Protein AF-A0A7S1HIG2-F1 (afdb_monomer)

Sequence (112 aa):
RRRVNGAYAFALFWFNLWGDTSWGSKWTGAGYERLKATKVRVSASAATADGATVTVSYTLAADGTKTRIPCQTIYSIRASGDIVVTNECRLHPDLPPPARIGCSLTVGGGFG

Mean predicted aligned error: 9.9 Å

Organism: Hemiselmis andersenii (NCBI:txid464988)

InterPro domains:
  IPR011013 Galactose mutarotase-like domain superfamily [SSF74650] (19-111)
  IPR014718 Glycoside hydrolase-type carbohydrate-binding [G3DSA:2.70.98.10] (13-112)

Nearest PDB structures (foldseek):
  6zjv-assembly1_A  TM=7.200E-01  e=1.067E-01  Arthrobacter sp. 32cB
  6etz-assembly1_A  TM=7.377E-01  e=1.406E-01  Arthrobacter sp. 32cB
  6zjp-assembly1_A  TM=6.994E-01  e=1.406E-01  Arthrobacter sp. 32cB
  6se8-assembly1_A  TM=7.275E-01  e=2.070E-01  Arthrobacter sp. 32cB

Sec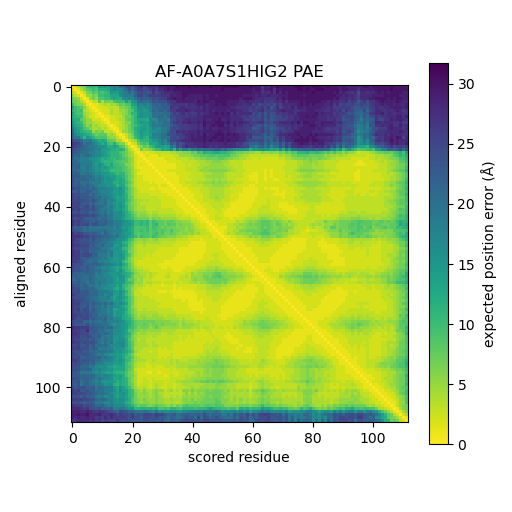ondary structure (DSSP, 8-state):
-PPPPHHHHHHHHHHHHTT-S-HHHHHHHHTGGG-EEEEEEEEEPPPBTTEEEEEEEEEEE-TTS--EEEEEEEEEEETTS-EEEEEEE---TTSPPPS------PPPS---

Foldseek 3Di:
DDPDPVVVVVVVVVCVVPPPVPVVVLCVQQPVVQWDWAPWDWDKDPQDCQGIKIKIWTWTHHPPHPHTKTKIWIWTQGNVRDTDIDIDIDGDPPGRDDPDDDDDDDDPDDPD

pLDDT: mean 85.18, std 16.73, range [45.94, 98.25]

Radius of gyration: 21.84 Å; Cα contacts (8 Å, |Δi|>4): 152; chains: 1; bounding box: 56×23×67 Å

Structure (mmCIF, N/CA/C/O backbone):
data_AF-A0A7S1HIG2-F1
#
_entry.id   AF-A0A7S1HIG2-F1
#
loop_
_atom_site.group_PDB
_atom_site.id
_atom_site.type_symbol
_atom_site.label_atom_id
_atom_site.label_alt_id
_atom_site.label_comp_id
_atom_site.label_asym_id
_atom_site.label_entity_id
_atom_site.label_seq_id
_atom_site.pdbx_PDB_ins_code
_atom_site.Cartn_x
_atom_site.Cartn_y
_atom_site.Cartn_z
_atom_site.occupancy
_atom_site.B_iso_or_equiv
_atom_site.auth_seq_id
_atom_site.auth_comp_id
_atom_site.auth_asym_id
_atom_site.auth_atom_id
_atom_site.pdbx_PDB_model_num
ATOM 1 N N . ARG A 1 1 ? -27.004 -7.892 42.171 1.00 48.00 1 ARG A N 1
ATOM 2 C CA . ARG A 1 1 ? -26.810 -6.603 41.457 1.00 48.00 1 ARG A CA 1
ATOM 3 C C . ARG A 1 1 ? -25.955 -5.686 42.337 1.00 48.00 1 ARG A C 1
ATOM 5 O O . ARG A 1 1 ? -26.501 -5.042 43.221 1.00 48.00 1 ARG A O 1
ATOM 12 N N . ARG A 1 2 ? -24.620 -5.704 42.196 1.00 47.41 2 ARG A N 1
ATOM 13 C CA . ARG A 1 2 ? -23.727 -4.823 42.976 1.00 47.41 2 ARG A CA 1
ATOM 14 C C . ARG A 1 2 ? -23.831 -3.404 42.411 1.00 47.41 2 ARG A C 1
ATOM 16 O O . ARG A 1 2 ? -23.518 -3.199 41.243 1.00 47.41 2 ARG A O 1
ATOM 23 N N . ARG A 1 3 ? -24.317 -2.457 43.221 1.00 49.34 3 ARG A N 1
ATOM 24 C CA . ARG A 1 3 ? -24.270 -1.020 42.921 1.00 49.34 3 ARG A CA 1
ATOM 25 C C . ARG A 1 3 ? -22.800 -0.618 42.815 1.00 49.34 3 ARG A C 1
ATOM 27 O O . ARG A 1 3 ? -22.065 -0.736 43.790 1.00 49.34 3 ARG A O 1
ATOM 34 N N . VAL A 1 4 ? -22.377 -0.186 41.633 1.00 52.38 4 VAL A N 1
ATOM 35 C CA . VAL A 1 4 ? -21.079 0.468 41.456 1.00 52.38 4 VAL A CA 1
ATOM 36 C C . VAL A 1 4 ? -21.165 1.807 42.190 1.00 52.38 4 VAL A C 1
ATOM 38 O O . VAL A 1 4 ? -22.054 2.610 41.911 1.00 52.38 4 VAL A O 1
ATOM 41 N N . ASN A 1 5 ? -20.301 2.003 43.186 1.00 58.31 5 ASN A N 1
ATOM 42 C CA . ASN A 1 5 ? -20.224 3.226 43.982 1.00 58.31 5 ASN A CA 1
ATOM 43 C C . ASN A 1 5 ? -19.994 4.438 43.063 1.00 58.31 5 ASN A C 1
ATOM 45 O O . ASN A 1 5 ? -19.093 4.411 42.226 1.00 58.31 5 ASN A O 1
ATOM 49 N N . GLY A 1 6 ? -20.783 5.505 43.237 1.00 58.25 6 GLY A N 1
ATOM 50 C CA . GLY A 1 6 ? -20.762 6.697 42.374 1.00 58.25 6 GLY A CA 1
ATOM 51 C C . GLY A 1 6 ? -19.384 7.356 42.232 1.00 58.25 6 GLY A C 1
ATOM 52 O O . GLY A 1 6 ? -19.090 7.930 41.191 1.00 58.25 6 GLY A O 1
ATOM 53 N N . ALA A 1 7 ? -18.499 7.182 43.217 1.00 60.09 7 ALA A N 1
ATOM 54 C CA . ALA A 1 7 ? -17.112 7.641 43.160 1.00 60.09 7 ALA A CA 1
ATOM 55 C C . ALA A 1 7 ? -16.258 6.892 42.117 1.00 60.09 7 ALA A C 1
ATOM 57 O O . ALA A 1 7 ? -15.443 7.509 41.441 1.00 60.09 7 ALA A O 1
ATOM 58 N N . TYR A 1 8 ? -16.473 5.585 41.926 1.00 58.66 8 TYR A N 1
ATOM 59 C CA . TYR A 1 8 ? -15.767 4.803 40.902 1.00 58.66 8 TYR A CA 1
ATOM 60 C C . TYR A 1 8 ? -16.283 5.114 39.497 1.00 58.66 8 TYR A C 1
ATOM 62 O O . TYR A 1 8 ? -15.500 5.181 38.555 1.00 58.66 8 TYR A O 1
ATOM 70 N N . ALA A 1 9 ? -17.590 5.352 39.357 1.00 58.81 9 ALA A N 1
ATOM 71 C CA . ALA A 1 9 ? -18.175 5.801 38.096 1.00 58.81 9 ALA A CA 1
ATOM 72 C C . ALA A 1 9 ? -17.685 7.209 37.720 1.00 58.81 9 ALA A C 1
ATOM 74 O O . ALA A 1 9 ? -17.355 7.449 36.562 1.00 58.81 9 ALA A O 1
ATOM 75 N N . PHE A 1 10 ? -17.566 8.111 38.701 1.00 62.81 10 PHE A N 1
ATOM 76 C CA . PHE A 1 10 ? -17.005 9.445 38.502 1.00 62.81 10 PHE A CA 1
ATOM 77 C C . PHE A 1 10 ? -15.505 9.405 38.191 1.00 62.81 10 PHE A C 1
ATOM 79 O O . PHE A 1 10 ? -15.078 10.107 37.288 1.00 62.81 10 PHE A O 1
ATOM 86 N N . ALA A 1 11 ? -14.715 8.552 38.852 1.00 58.47 11 ALA A N 1
ATOM 87 C CA . ALA A 1 11 ? -13.292 8.388 38.550 1.00 58.47 11 ALA A CA 1
ATOM 88 C C . ALA A 1 11 ? -13.062 7.835 37.134 1.00 58.47 11 ALA A C 1
ATOM 90 O O . ALA A 1 11 ? -12.266 8.389 36.383 1.00 58.47 11 ALA A O 1
ATOM 91 N N . LEU A 1 12 ? -13.806 6.799 36.727 1.00 58.72 12 LEU A N 1
ATOM 92 C CA . LEU A 1 12 ? -13.762 6.273 35.357 1.00 58.72 12 LEU A CA 1
ATOM 93 C C . LEU A 1 12 ? -14.235 7.315 34.332 1.00 58.72 12 LEU A C 1
ATOM 95 O O . LEU A 1 12 ? -13.660 7.421 33.254 1.00 58.72 12 LEU A O 1
ATOM 99 N N . PHE A 1 13 ? -15.249 8.117 34.662 1.00 59.97 13 PHE A N 1
ATOM 100 C CA . PHE A 1 13 ? -15.662 9.260 33.847 1.00 59.97 13 PHE A CA 1
ATOM 101 C C . PHE A 1 13 ? -14.561 10.331 33.753 1.00 59.97 13 PHE A C 1
ATOM 103 O O . PHE A 1 13 ? -14.312 10.837 32.667 1.00 59.97 13 PHE A O 1
ATOM 110 N N . TRP A 1 14 ? -13.851 10.627 34.845 1.00 52.97 14 TRP A N 1
ATOM 111 C CA . TRP A 1 14 ? -12.764 11.611 34.891 1.00 52.97 14 TRP A CA 1
ATOM 112 C C . TRP A 1 14 ? -11.531 11.176 34.086 1.00 52.97 14 TRP A C 1
ATOM 114 O O . TRP A 1 14 ? -10.987 11.981 33.335 1.00 52.97 14 TRP A O 1
ATOM 124 N N . PHE A 1 15 ? -11.141 9.898 34.162 1.00 52.75 15 PHE A N 1
ATOM 125 C CA . PHE A 1 15 ? -10.104 9.317 33.294 1.00 52.75 15 PHE A CA 1
ATOM 126 C C . PHE A 1 15 ? -10.510 9.367 31.811 1.00 52.75 15 PHE A C 1
ATOM 128 O O . PHE A 1 15 ? -9.692 9.689 30.949 1.00 52.75 15 PHE A O 1
ATOM 135 N N . ASN A 1 16 ? -11.794 9.150 31.508 1.00 54.28 16 ASN A N 1
ATOM 136 C CA . ASN A 1 16 ? -12.324 9.292 30.150 1.00 54.28 16 ASN A CA 1
ATOM 137 C C . ASN A 1 16 ? -12.373 10.754 29.660 1.00 54.28 16 ASN A C 1
ATOM 139 O O . ASN A 1 16 ? -12.235 10.990 28.460 1.00 54.28 16 ASN A O 1
ATOM 143 N N . LEU A 1 17 ? -12.560 11.730 30.558 1.00 47.94 17 LEU A N 1
ATOM 144 C CA . LEU A 1 17 ? -12.687 13.155 30.224 1.00 47.94 17 LEU A CA 1
ATOM 145 C C . LEU A 1 17 ? -11.328 13.830 29.946 1.00 47.94 17 LEU A C 1
ATOM 147 O O . LEU A 1 17 ? -11.272 14.766 29.154 1.00 47.94 17 LEU A O 1
ATOM 151 N N . TRP A 1 18 ? -10.237 13.333 30.547 1.00 50.47 18 TRP A N 1
ATOM 152 C CA . TRP A 1 18 ? -8.876 13.892 30.437 1.00 50.47 18 TRP A CA 1
ATOM 153 C C . TRP A 1 18 ? -7.928 13.105 29.519 1.00 50.47 18 TRP A C 1
ATOM 155 O O . TRP A 1 18 ? -6.709 13.165 29.665 1.00 50.47 18 TRP A O 1
ATOM 165 N N . GLY A 1 19 ? -8.477 12.415 28.518 1.00 45.94 19 GLY A N 1
ATOM 166 C CA . GLY A 1 19 ? -7.690 11.939 27.376 1.00 45.94 19 GLY A CA 1
ATOM 167 C C . GLY A 1 19 ? -7.319 10.459 27.384 1.00 45.94 19 GLY A C 1
ATOM 168 O O . GLY A 1 19 ? -6.633 10.025 26.462 1.00 45.94 19 GLY A O 1
ATOM 169 N N . ASP A 1 2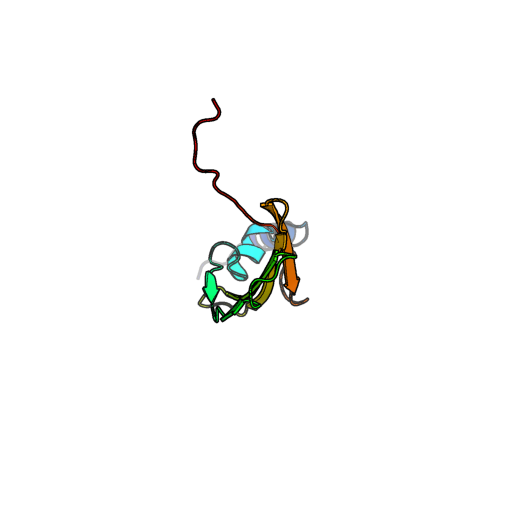0 ? -7.827 9.667 28.334 1.00 46.62 20 ASP A N 1
ATOM 170 C CA . ASP A 1 20 ? -7.587 8.219 28.384 1.00 46.62 20 ASP A CA 1
ATOM 171 C C . ASP A 1 20 ? -8.716 7.388 27.745 1.00 46.62 20 ASP A C 1
ATOM 173 O O . ASP A 1 20 ? -8.950 6.231 28.088 1.00 46.62 20 ASP A O 1
ATOM 177 N N . THR A 1 21 ? -9.358 7.910 26.689 1.00 53.84 21 THR A N 1
ATOM 178 C CA . THR A 1 21 ? -9.569 6.999 25.552 1.00 53.84 21 THR A CA 1
ATOM 179 C C . THR A 1 21 ? -8.204 6.834 24.915 1.00 53.84 21 THR A C 1
ATOM 181 O O . THR A 1 21 ? -7.889 7.529 23.947 1.00 53.84 21 THR A O 1
ATOM 184 N N . SER A 1 22 ? -7.380 5.958 25.503 1.00 71.12 22 SER A N 1
ATOM 185 C CA . SER A 1 22 ? -6.055 5.668 24.975 1.00 71.12 22 SER A CA 1
ATOM 186 C C . SER A 1 22 ? -6.197 5.467 23.470 1.00 71.12 22 SER A C 1
ATOM 188 O O . SER A 1 22 ? -7.098 4.759 23.000 1.00 71.12 22 SER A O 1
ATOM 190 N N . TRP A 1 23 ? -5.368 6.151 22.681 1.00 82.44 23 TRP A N 1
ATOM 191 C CA . TRP A 1 23 ? -5.413 6.012 21.226 1.00 82.44 23 TRP A CA 1
ATOM 192 C C . TRP A 1 23 ? -5.353 4.536 20.810 1.00 82.44 23 TRP A C 1
ATOM 194 O O . TRP A 1 23 ? -5.998 4.153 19.840 1.00 82.44 23 TRP A O 1
ATOM 204 N N . GLY A 1 24 ? -4.718 3.692 21.632 1.00 86.06 24 GLY A N 1
ATOM 205 C CA . GLY A 1 24 ? -4.762 2.235 21.550 1.00 86.06 24 GLY A CA 1
ATOM 206 C C . GLY A 1 24 ? -6.173 1.640 21.513 1.00 86.06 24 GLY A C 1
ATOM 207 O O . GLY A 1 24 ? -6.442 0.831 20.633 1.00 86.06 24 GLY A O 1
ATOM 208 N N . SER A 1 25 ? -7.100 2.051 22.383 1.00 88.75 25 SER A N 1
ATOM 209 C CA . SER A 1 25 ? -8.497 1.583 22.350 1.00 88.75 25 SER A CA 1
ATOM 210 C C . SER A 1 25 ? -9.205 1.979 21.048 1.00 88.75 25 SER A C 1
ATOM 212 O O . SER A 1 25 ? -9.843 1.145 20.402 1.00 88.75 25 SER A O 1
ATOM 214 N N . LYS A 1 26 ? -9.016 3.225 20.587 1.00 91.06 26 LYS A N 1
ATOM 215 C CA . LYS A 1 26 ? -9.568 3.698 19.304 1.00 91.06 26 LYS A CA 1
ATOM 216 C C . LYS A 1 26 ? -8.977 2.938 18.112 1.00 91.06 26 LYS A C 1
ATOM 218 O O . LYS A 1 26 ? -9.720 2.527 17.224 1.00 91.06 26 LYS A O 1
ATOM 223 N N . TRP A 1 27 ? -7.666 2.711 18.101 1.00 93.81 27 TRP A N 1
ATOM 224 C CA . TRP A 1 27 ? -6.979 1.944 17.060 1.00 93.81 27 TRP A CA 1
ATOM 225 C C . TRP A 1 27 ? -7.389 0.472 17.061 1.00 93.81 27 TRP A C 1
ATOM 227 O O . TRP A 1 27 ? -7.646 -0.069 15.990 1.00 93.81 27 TRP A O 1
ATOM 237 N N . THR A 1 28 ? -7.551 -0.132 18.240 1.00 92.69 28 THR A N 1
ATOM 238 C CA . THR A 1 28 ? -8.021 -1.519 18.410 1.00 92.69 28 THR A CA 1
ATOM 239 C C . THR A 1 28 ? -9.461 -1.674 17.917 1.00 92.69 28 THR A C 1
ATOM 241 O O . THR A 1 28 ? -9.789 -2.632 17.211 1.00 92.69 28 THR A O 1
ATOM 244 N N . GLY A 1 29 ? -10.323 -0.697 18.230 1.00 93.00 29 GLY A N 1
ATOM 245 C CA . GLY A 1 29 ? -11.693 -0.619 17.718 1.00 93.00 29 GLY A CA 1
ATOM 246 C C . GLY A 1 29 ? -11.749 -0.434 16.198 1.00 93.00 29 GLY A C 1
ATOM 247 O O . GLY A 1 29 ? -12.569 -1.060 15.527 1.00 93.00 29 GLY A O 1
ATOM 248 N N . ALA A 1 30 ? -10.836 0.361 15.631 1.00 93.75 30 ALA A N 1
ATOM 249 C CA . ALA A 1 30 ? -10.661 0.485 14.183 1.00 93.75 30 ALA A CA 1
ATOM 250 C C . ALA A 1 30 ? -9.971 -0.746 13.553 1.00 93.75 30 ALA A C 1
ATOM 252 O O . ALA A 1 30 ? -10.077 -0.962 12.343 1.00 93.75 30 ALA A O 1
ATOM 253 N N . GLY A 1 31 ? -9.304 -1.581 14.350 1.00 95.69 31 GLY A N 1
ATOM 254 C CA . GLY A 1 31 ? -8.573 -2.768 13.916 1.00 95.69 31 GLY A CA 1
ATOM 255 C C . GLY A 1 31 ? -7.279 -2.461 13.164 1.00 95.69 31 GLY A C 1
ATOM 256 O O . GLY A 1 31 ? -6.926 -3.210 12.256 1.00 95.69 31 GLY A O 1
ATOM 257 N N . TYR A 1 32 ? -6.581 -1.371 13.494 1.00 94.88 32 TYR A N 1
ATOM 258 C CA . TYR A 1 32 ? -5.341 -0.970 12.809 1.00 94.88 32 TYR A CA 1
ATOM 259 C C . TYR A 1 32 ? -4.231 -2.024 12.883 1.00 94.88 32 TYR A C 1
ATOM 261 O O . TYR A 1 32 ? -3.493 -2.213 11.920 1.00 94.88 32 TYR A O 1
ATOM 269 N N . GLU A 1 33 ? -4.168 -2.779 13.973 1.00 93.88 33 GLU A N 1
ATOM 270 C CA . GLU A 1 33 ? -3.254 -3.904 14.172 1.00 93.88 33 GLU A CA 1
ATOM 271 C C . GLU A 1 33 ? -3.613 -5.151 13.345 1.00 93.88 33 GLU A C 1
ATOM 273 O O . GLU A 1 33 ? -2.793 -6.054 13.198 1.00 93.88 33 GLU A O 1
ATOM 278 N N . ARG A 1 34 ? -4.831 -5.205 12.788 1.00 95.38 34 ARG A N 1
ATOM 279 C CA . ARG A 1 34 ? -5.355 -6.333 11.999 1.00 95.38 34 ARG A CA 1
ATOM 280 C C . ARG A 1 34 ? -5.540 -5.999 10.518 1.00 95.38 34 ARG A C 1
ATOM 282 O O . ARG A 1 34 ? -6.169 -6.781 9.805 1.00 95.38 34 ARG A O 1
ATOM 289 N N . LEU A 1 35 ? -5.047 -4.850 10.052 1.00 95.94 35 LEU A N 1
ATOM 290 C CA . LEU A 1 35 ? -5.197 -4.444 8.656 1.00 95.94 35 LEU A CA 1
ATOM 291 C C . LEU A 1 35 ? -4.514 -5.441 7.718 1.00 95.94 35 LEU A C 1
ATOM 293 O O . LEU A 1 35 ? -3.333 -5.751 7.859 1.00 95.94 35 LEU A O 1
ATOM 297 N N . LYS A 1 36 ? -5.264 -5.900 6.719 1.00 96.69 36 LYS A N 1
ATOM 298 C CA . LYS A 1 36 ? -4.782 -6.754 5.635 1.00 96.69 36 LYS A CA 1
ATOM 299 C C . LYS A 1 36 ? -5.099 -6.108 4.297 1.00 96.69 36 LYS A C 1
ATOM 301 O O . LYS A 1 36 ? -6.146 -5.478 4.133 1.00 96.69 36 LYS A O 1
ATOM 306 N N . ALA A 1 37 ? -4.202 -6.281 3.332 1.00 96.56 37 ALA A N 1
ATOM 307 C CA . ALA A 1 37 ? -4.466 -5.881 1.960 1.00 96.56 37 ALA A CA 1
ATOM 308 C C . ALA A 1 37 ? -5.531 -6.803 1.352 1.00 96.56 37 ALA A C 1
ATOM 310 O O . ALA A 1 37 ? -5.408 -8.025 1.358 1.00 96.56 37 ALA A O 1
ATOM 311 N N . THR A 1 38 ? -6.586 -6.200 0.822 1.00 97.00 38 THR A N 1
ATOM 312 C CA . THR A 1 38 ? -7.692 -6.876 0.142 1.00 97.00 38 THR A CA 1
ATOM 313 C C . THR A 1 38 ? -7.953 -6.196 -1.197 1.00 97.00 38 THR A C 1
ATOM 315 O O . THR A 1 38 ? -7.489 -5.076 -1.427 1.00 97.00 38 THR A O 1
ATOM 318 N N . LYS A 1 39 ? -8.694 -6.863 -2.094 1.00 96.25 39 LYS A N 1
ATOM 319 C CA . LYS A 1 39 ? -9.038 -6.335 -3.430 1.00 96.25 39 LYS A CA 1
ATOM 320 C C . LYS A 1 39 ? -7.811 -5.855 -4.220 1.00 96.25 39 LYS A C 1
ATOM 322 O O . LYS A 1 39 ? -7.868 -4.833 -4.900 1.00 96.25 39 LYS A O 1
ATOM 327 N N . VAL A 1 40 ? -6.703 -6.582 -4.094 1.00 98.12 40 VAL A N 1
ATOM 328 C CA . VAL A 1 40 ? -5.438 -6.231 -4.740 1.00 98.12 40 VAL A CA 1
ATOM 329 C C . VAL A 1 40 ? -5.595 -6.343 -6.254 1.00 98.12 40 VAL A C 1
ATOM 331 O O . VAL A 1 40 ? -6.076 -7.352 -6.767 1.00 98.12 40 VAL A O 1
ATOM 334 N N . ARG A 1 41 ? -5.189 -5.294 -6.963 1.00 98.25 41 ARG A N 1
ATOM 335 C CA . ARG A 1 41 ? -5.101 -5.235 -8.419 1.00 98.25 41 ARG A CA 1
ATOM 336 C C . ARG A 1 41 ? -3.721 -4.741 -8.794 1.00 98.25 41 ARG A C 1
ATOM 338 O O . ARG A 1 41 ? -3.257 -3.743 -8.248 1.00 98.25 41 ARG A O 1
ATOM 345 N N . VAL A 1 42 ? -3.097 -5.432 -9.734 1.00 98.12 42 VAL A N 1
ATOM 346 C CA . VAL A 1 42 ? -1.773 -5.091 -10.243 1.00 98.12 42 VAL A CA 1
ATOM 347 C C . VAL A 1 42 ? -1.900 -4.824 -11.733 1.00 98.12 42 VAL A C 1
ATOM 349 O O . VAL A 1 42 ? -2.510 -5.611 -12.454 1.00 98.12 42 VAL A O 1
ATOM 352 N N . SER A 1 43 ? -1.329 -3.717 -12.183 1.00 98.00 43 SER A N 1
ATOM 353 C CA . SER A 1 43 ? -1.161 -3.395 -13.595 1.00 98.00 43 SER A CA 1
ATOM 354 C C . SER A 1 43 ? 0.269 -2.945 -13.837 1.00 98.00 43 SER A C 1
ATOM 356 O O . SER A 1 43 ? 0.853 -2.266 -12.996 1.00 98.00 43 SER A O 1
ATOM 358 N N . ALA A 1 44 ? 0.821 -3.294 -14.990 1.00 97.12 44 ALA A N 1
ATOM 359 C CA . ALA A 1 44 ? 2.145 -2.861 -15.404 1.00 97.12 44 ALA A CA 1
ATOM 360 C C . ALA A 1 44 ? 2.064 -2.207 -16.784 1.00 97.12 44 ALA A C 1
ATOM 362 O O . ALA A 1 44 ? 1.274 -2.637 -17.627 1.00 97.12 44 ALA A O 1
ATOM 363 N N . SER A 1 45 ? 2.871 -1.174 -17.010 1.00 94.81 45 SER A N 1
ATOM 364 C CA . SER A 1 45 ? 3.127 -0.674 -18.356 1.00 94.81 45 SER A CA 1
ATOM 365 C C . SER A 1 45 ? 4.009 -1.663 -19.116 1.00 94.81 45 SER A C 1
ATOM 367 O O . SER A 1 45 ? 4.755 -2.442 -18.516 1.00 94.81 45 SER A O 1
ATOM 369 N N . ALA A 1 46 ? 3.977 -1.594 -20.448 1.00 92.88 46 ALA A N 1
ATOM 370 C CA . ALA A 1 46 ? 5.044 -2.189 -21.240 1.00 92.88 46 ALA A CA 1
ATOM 371 C C . ALA A 1 46 ? 6.388 -1.566 -20.827 1.00 92.88 46 ALA A C 1
ATOM 373 O O . ALA A 1 46 ? 6.452 -0.373 -20.510 1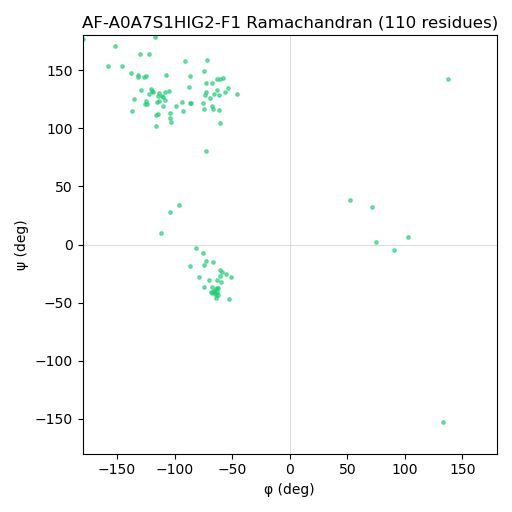.00 92.88 46 ALA A O 1
ATOM 374 N N . ALA A 1 47 ? 7.440 -2.380 -20.814 1.00 92.31 47 ALA A N 1
ATOM 375 C CA . ALA A 1 47 ? 8.792 -1.888 -20.611 1.00 92.31 47 ALA A CA 1
ATOM 376 C C . ALA A 1 47 ? 9.258 -1.158 -21.875 1.00 92.31 47 ALA A C 1
ATOM 378 O O . ALA A 1 47 ? 9.125 -1.677 -22.985 1.00 92.31 47 ALA A O 1
ATOM 379 N N . THR A 1 48 ? 9.799 0.039 -21.698 1.00 94.06 48 T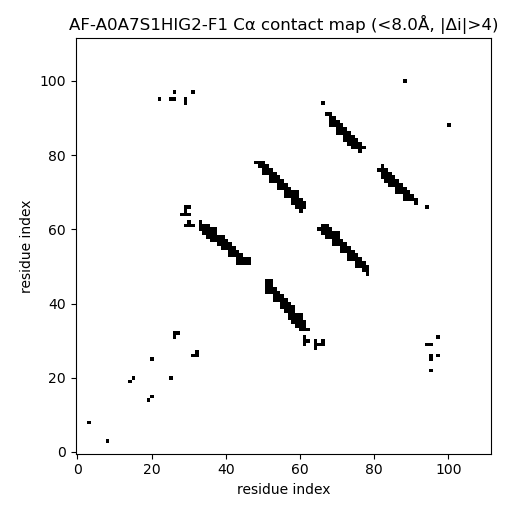HR A N 1
ATOM 380 C CA . THR A 1 48 ? 10.420 0.836 -22.757 1.00 94.06 48 THR A CA 1
ATOM 381 C C . THR A 1 48 ? 11.902 1.032 -22.451 1.00 94.06 48 THR A C 1
ATOM 383 O O . THR A 1 48 ? 12.402 0.599 -21.411 1.00 94.06 48 THR A O 1
ATOM 386 N N . ALA A 1 49 ? 12.613 1.716 -23.348 1.00 93.50 49 ALA A N 1
ATOM 387 C CA . ALA A 1 49 ? 13.987 2.140 -23.096 1.00 93.50 49 ALA A CA 1
ATOM 388 C C . ALA A 1 49 ? 14.115 3.082 -21.882 1.00 93.50 49 ALA A C 1
ATOM 390 O O . ALA A 1 49 ? 15.191 3.157 -21.302 1.00 93.50 49 ALA A O 1
ATOM 391 N N . ASP A 1 50 ? 13.032 3.755 -21.474 1.00 92.81 50 ASP A N 1
ATOM 392 C CA . ASP A 1 50 ? 13.022 4.670 -20.324 1.00 92.81 50 ASP A CA 1
ATOM 393 C C . ASP A 1 50 ? 12.741 3.945 -18.996 1.00 92.81 50 ASP A C 1
ATOM 395 O O . ASP A 1 50 ? 13.053 4.461 -17.916 1.00 92.81 50 ASP A O 1
ATOM 399 N N . GLY A 1 51 ? 12.175 2.734 -19.066 1.00 95.06 51 GLY A N 1
ATOM 400 C CA . GLY A 1 51 ? 11.854 1.905 -17.911 1.00 95.06 51 GLY A CA 1
ATOM 401 C C . GLY A 1 51 ? 10.448 1.306 -17.952 1.00 95.06 51 GLY A C 1
ATOM 402 O O . GLY A 1 51 ? 9.878 1.061 -19.014 1.00 95.06 51 GLY A O 1
ATOM 403 N N . ALA A 1 52 ? 9.890 1.038 -16.773 1.00 97.06 52 ALA A N 1
ATOM 404 C CA . ALA A 1 52 ? 8.553 0.476 -16.613 1.00 97.06 52 ALA A CA 1
ATOM 405 C C . ALA A 1 52 ? 7.863 1.018 -15.355 1.00 97.06 52 ALA A C 1
ATOM 407 O O . ALA A 1 52 ? 8.506 1.372 -14.365 1.00 97.06 52 ALA A O 1
ATOM 408 N N . THR A 1 53 ? 6.534 1.034 -15.370 1.00 97.69 53 THR A N 1
ATOM 409 C CA . THR A 1 53 ? 5.715 1.413 -14.220 1.00 97.69 53 THR A CA 1
ATOM 410 C C . THR A 1 53 ? 4.838 0.247 -13.798 1.00 97.69 53 THR A C 1
ATOM 412 O O . THR A 1 53 ? 4.134 -0.338 -14.618 1.00 97.69 53 THR A O 1
ATOM 415 N N . VAL A 1 54 ? 4.836 -0.064 -12.504 1.00 98.12 54 VAL A N 1
ATOM 416 C CA . VAL A 1 54 ? 3.923 -1.033 -11.895 1.00 98.12 54 VAL A CA 1
ATOM 417 C C . VAL A 1 54 ? 3.017 -0.303 -10.917 1.00 98.12 54 VAL A C 1
ATOM 419 O O . VAL A 1 54 ? 3.482 0.329 -9.973 1.00 98.12 54 VAL A O 1
ATOM 422 N N . THR A 1 55 ? 1.711 -0.406 -11.118 1.00 98.19 55 THR A N 1
ATOM 423 C CA . THR A 1 55 ? 0.693 0.160 -10.236 1.00 98.19 55 THR A CA 1
ATOM 424 C C . THR A 1 55 ? -0.010 -0.960 -9.485 1.00 98.19 55 THR A C 1
ATOM 426 O O . THR A 1 55 ? -0.579 -1.875 -10.080 1.00 98.19 55 THR A O 1
ATOM 429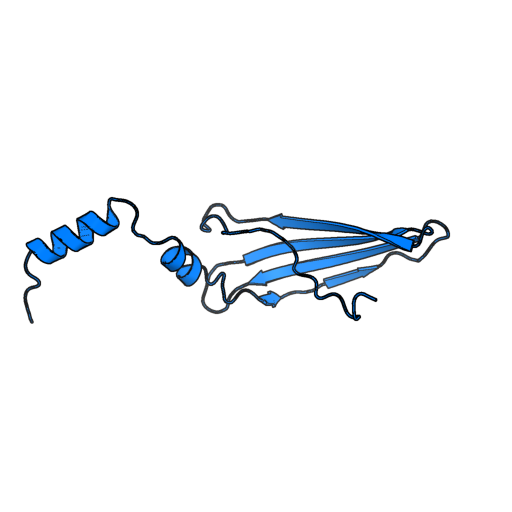 N N . VAL A 1 56 ? -0.008 -0.863 -8.161 1.00 98.19 56 VAL A N 1
ATOM 430 C CA . VAL A 1 56 ? -0.683 -1.782 -7.248 1.00 98.19 56 VAL A CA 1
ATOM 431 C C . VAL A 1 56 ? -1.767 -1.008 -6.516 1.00 98.19 56 VAL A C 1
ATOM 433 O O . VAL A 1 56 ? -1.478 -0.137 -5.702 1.00 98.19 56 VAL A O 1
ATOM 436 N N . SER A 1 57 ? -3.027 -1.317 -6.797 1.00 98.25 57 SER A N 1
ATOM 437 C CA . SER A 1 57 ? -4.176 -0.743 -6.090 1.00 98.25 57 SER A CA 1
ATOM 438 C C . SER A 1 57 ? -4.751 -1.778 -5.131 1.00 98.25 57 SER A C 1
ATOM 440 O O . SER A 1 57 ? -4.951 -2.929 -5.511 1.00 98.25 57 SER A O 1
ATOM 442 N N . TYR A 1 58 ? -5.012 -1.397 -3.885 1.00 98.00 58 TYR A N 1
ATOM 443 C CA . TYR A 1 58 ? -5.515 -2.306 -2.855 1.00 98.00 58 TYR A CA 1
ATOM 444 C C . TYR A 1 58 ? -6.344 -1.552 -1.815 1.00 98.00 58 TYR A C 1
ATOM 446 O O . TYR A 1 58 ? -6.431 -0.328 -1.810 1.00 98.00 58 TYR A O 1
ATOM 454 N N . THR A 1 59 ? -7.017 -2.287 -0.937 1.00 97.88 59 THR A N 1
ATOM 455 C CA . THR A 1 59 ? -7.709 -1.721 0.223 1.00 97.88 59 THR A CA 1
ATOM 456 C C . THR A 1 59 ? -7.189 -2.387 1.484 1.00 97.88 59 THR A C 1
ATOM 458 O O . THR A 1 59 ? -7.317 -3.604 1.626 1.00 97.88 59 THR A O 1
ATOM 461 N N . LEU A 1 60 ? -6.641 -1.604 2.413 1.00 97.25 60 LEU A N 1
ATOM 462 C CA . LEU A 1 60 ? -6.369 -2.084 3.764 1.00 97.25 60 LEU A CA 1
ATOM 463 C C . LEU A 1 60 ? -7.690 -2.165 4.532 1.00 97.25 60 LEU A C 1
ATOM 465 O O . LEU A 1 60 ? -8.419 -1.177 4.651 1.00 97.25 60 LEU A O 1
ATOM 469 N N . ALA A 1 61 ? -8.009 -3.358 5.022 1.00 96.88 61 ALA A N 1
ATOM 470 C CA . ALA A 1 61 ? -9.237 -3.639 5.750 1.00 96.88 61 ALA A CA 1
ATOM 471 C C . ALA A 1 61 ? -8.953 -4.528 6.961 1.00 96.88 61 ALA A C 1
ATOM 473 O O . ALA A 1 61 ? -8.065 -5.376 6.913 1.00 96.88 61 ALA A O 1
ATOM 474 N N . ALA A 1 62 ? -9.726 -4.343 8.028 1.00 95.94 62 ALA A N 1
ATOM 475 C CA . ALA A 1 62 ? -9.746 -5.247 9.170 1.00 95.94 62 ALA A CA 1
ATOM 476 C C . ALA A 1 62 ? -11.118 -5.925 9.253 1.00 95.94 62 ALA A C 1
ATOM 478 O O . ALA A 1 62 ? -12.162 -5.265 9.186 1.00 95.94 62 ALA A O 1
ATOM 479 N N . ASP A 1 63 ? -11.113 -7.251 9.376 1.00 91.88 63 ASP A N 1
ATOM 480 C CA . ASP A 1 63 ? -12.340 -8.034 9.501 1.00 91.88 63 ASP A CA 1
ATOM 481 C C . ASP A 1 63 ? -13.082 -7.665 10.790 1.00 91.88 63 ASP A C 1
ATOM 483 O O . ASP A 1 63 ? -12.475 -7.371 11.823 1.00 91.88 63 ASP A O 1
ATOM 487 N N . GLY A 1 64 ? -14.413 -7.637 10.717 1.00 91.25 64 GLY A N 1
ATOM 488 C CA . GLY A 1 64 ? -15.261 -7.229 11.839 1.00 91.25 64 GLY A CA 1
ATOM 489 C C . GLY A 1 64 ? -15.285 -5.721 12.119 1.00 91.25 64 GLY A C 1
ATOM 490 O O . GLY A 1 64 ? -15.973 -5.304 13.047 1.00 91.25 64 GLY A O 1
ATOM 491 N N . THR A 1 65 ? -14.599 -4.887 11.325 1.00 93.06 65 THR A N 1
ATOM 492 C CA . THR A 1 65 ? -14.649 -3.418 11.451 1.00 93.06 65 THR A CA 1
ATOM 493 C C . THR A 1 65 ? -15.108 -2.743 10.154 1.00 93.06 65 THR A C 1
ATOM 495 O O . THR A 1 65 ? -15.105 -3.338 9.068 1.00 93.06 65 THR A O 1
ATOM 498 N N . LYS A 1 66 ? -15.499 -1.464 10.256 1.00 91.06 66 LYS A N 1
ATOM 499 C CA . LYS A 1 66 ? -15.837 -0.610 9.101 1.00 91.06 66 LYS A CA 1
ATOM 500 C C . LYS A 1 66 ? -14.605 -0.012 8.408 1.00 91.06 66 LYS A C 1
ATOM 502 O O . LYS A 1 66 ? -14.748 0.658 7.390 1.00 91.06 66 LYS A O 1
ATOM 507 N N . THR A 1 67 ? -13.402 -0.250 8.926 1.00 95.56 67 THR A N 1
ATOM 508 C CA . THR A 1 67 ? -12.167 0.359 8.423 1.00 95.56 67 THR A CA 1
ATOM 509 C C . THR A 1 67 ? -11.843 -0.131 7.024 1.00 95.56 67 THR A C 1
ATOM 511 O O . THR A 1 67 ? -11.599 -1.321 6.816 1.00 95.56 67 THR A O 1
ATOM 514 N N . ARG A 1 68 ? -11.836 0.788 6.060 1.00 96.38 68 ARG A N 1
ATOM 515 C CA . ARG A 1 68 ? -11.432 0.552 4.674 1.00 96.38 68 ARG A CA 1
ATOM 516 C C . ARG A 1 68 ? -10.579 1.736 4.240 1.00 96.38 68 ARG A C 1
ATOM 518 O O . ARG A 1 68 ? -11.080 2.854 4.188 1.00 96.38 68 ARG A O 1
ATOM 525 N N . ILE A 1 69 ? -9.306 1.489 3.961 1.00 96.81 69 ILE A N 1
ATOM 526 C CA . ILE A 1 69 ? -8.349 2.514 3.538 1.00 96.81 69 ILE A CA 1
ATOM 527 C C . ILE A 1 69 ? -7.913 2.148 2.117 1.00 96.81 69 ILE A C 1
ATOM 529 O O . ILE A 1 69 ? -7.152 1.192 1.945 1.00 96.81 69 ILE A O 1
ATOM 533 N N . PRO A 1 70 ? -8.449 2.822 1.084 1.00 97.38 70 PRO A N 1
ATOM 534 C CA . PRO A 1 70 ? -7.975 2.666 -0.281 1.00 97.38 70 PRO A CA 1
ATOM 535 C C . PRO A 1 70 ? -6.524 3.130 -0.388 1.00 97.38 70 PRO A C 1
ATOM 537 O O . PRO A 1 70 ? -6.176 4.212 0.093 1.00 97.38 70 PRO A O 1
ATOM 540 N N . CYS A 1 71 ? -5.705 2.311 -1.035 1.00 97.06 71 CYS A N 1
ATOM 541 C CA . CYS A 1 71 ? -4.286 2.549 -1.220 1.00 97.06 71 CYS A CA 1
ATOM 542 C C . CYS A 1 71 ? -3.896 2.328 -2.681 1.00 97.06 71 CYS A C 1
ATOM 544 O O . CYS A 1 71 ? -4.420 1.430 -3.352 1.00 97.06 71 CYS A O 1
ATOM 546 N N . GLN A 1 72 ? -2.931 3.110 -3.149 1.00 97.62 72 GLN A N 1
ATOM 547 C CA . GLN A 1 72 ? -2.275 2.897 -4.426 1.00 97.62 72 GLN A CA 1
ATOM 548 C C . GLN A 1 72 ? -0.770 3.066 -4.256 1.00 97.62 72 GLN A C 1
ATOM 550 O O . GLN A 1 72 ? -0.303 4.107 -3.803 1.00 97.62 72 GLN A O 1
ATOM 555 N N . THR A 1 73 ? -0.023 2.044 -4.657 1.00 97.56 73 THR A N 1
ATOM 556 C CA . THR A 1 73 ? 1.433 2.094 -4.738 1.00 97.56 73 THR A CA 1
ATOM 557 C C . THR A 1 73 ? 1.855 2.058 -6.200 1.00 97.56 73 THR A C 1
ATOM 559 O O . THR A 1 73 ? 1.441 1.171 -6.944 1.00 97.56 73 THR A O 1
ATOM 562 N N . ILE A 1 74 ? 2.685 3.008 -6.613 1.00 97.56 74 ILE A N 1
ATOM 563 C CA . ILE A 1 74 ? 3.281 3.085 -7.944 1.00 97.56 74 ILE A CA 1
ATOM 564 C C . ILE A 1 74 ? 4.782 2.865 -7.795 1.00 97.56 74 ILE A C 1
ATOM 566 O O . ILE A 1 74 ? 5.450 3.590 -7.061 1.00 97.56 74 ILE A O 1
ATOM 570 N N . TYR A 1 75 ? 5.295 1.864 -8.499 1.00 97.38 75 TYR A N 1
ATOM 571 C CA . TYR A 1 75 ? 6.715 1.589 -8.647 1.00 97.38 75 TYR A CA 1
ATOM 572 C C . TYR A 1 75 ? 7.141 2.042 -10.037 1.00 97.38 75 TYR A C 1
ATOM 574 O O . TYR A 1 75 ? 6.720 1.457 -11.034 1.00 97.38 75 TYR A O 1
ATOM 582 N N . SER A 1 76 ? 7.974 3.070 -10.105 1.00 97.12 76 SER A N 1
ATOM 583 C CA . SER A 1 76 ? 8.578 3.541 -11.348 1.00 97.12 76 SER A CA 1
ATOM 584 C C . SER A 1 76 ? 10.021 3.068 -11.395 1.00 97.12 76 SER A C 1
ATOM 586 O O . SER A 1 76 ? 10.871 3.586 -10.671 1.00 97.12 76 SER A O 1
ATOM 588 N N . ILE A 1 77 ? 10.271 2.065 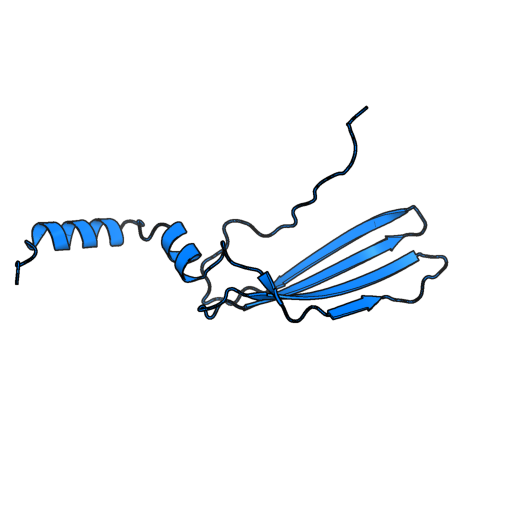-12.229 1.00 96.88 77 ILE A N 1
ATOM 589 C CA . ILE A 1 77 ? 11.583 1.463 -12.451 1.00 96.88 77 ILE A CA 1
ATOM 590 C C . ILE A 1 77 ? 12.199 2.190 -13.638 1.00 96.88 77 ILE A C 1
ATOM 592 O O . ILE A 1 77 ? 11.658 2.122 -14.740 1.00 96.88 77 ILE A O 1
ATOM 596 N N . ARG A 1 78 ? 13.294 2.911 -13.418 1.00 96.12 78 ARG A N 1
ATOM 597 C CA . ARG A 1 78 ? 13.988 3.676 -14.461 1.00 96.12 78 ARG A CA 1
ATOM 598 C C . ARG A 1 78 ? 15.070 2.834 -15.124 1.00 96.12 78 ARG A C 1
ATOM 600 O O . ARG A 1 78 ? 15.605 1.914 -14.511 1.00 96.12 78 ARG A O 1
ATOM 607 N N . ALA A 1 79 ? 15.463 3.208 -16.339 1.00 94.50 79 ALA A N 1
ATOM 608 C CA . ALA A 1 79 ? 16.589 2.584 -17.039 1.00 94.50 79 ALA A CA 1
ATOM 609 C C . ALA A 1 79 ? 17.929 2.667 -16.279 1.00 94.50 79 ALA A C 1
ATOM 611 O O . ALA A 1 79 ? 18.789 1.813 -16.467 1.00 94.50 79 ALA A O 1
ATOM 612 N N . SER A 1 80 ? 18.092 3.646 -15.379 1.00 95.00 80 SER A N 1
ATOM 613 C CA . SER A 1 80 ? 19.247 3.741 -14.472 1.00 95.00 80 SER A CA 1
ATOM 614 C C . SER A 1 80 ? 19.315 2.615 -13.432 1.00 95.00 80 SER A C 1
ATOM 616 O O . SER A 1 80 ? 20.347 2.447 -12.791 1.00 95.00 80 SER A O 1
ATOM 618 N N . GLY A 1 81 ? 18.227 1.864 -13.238 1.00 93.12 81 GLY A N 1
ATOM 619 C CA . GLY A 1 81 ? 18.062 0.916 -12.135 1.00 93.12 81 GLY A CA 1
ATOM 620 C C . GLY A 1 81 ? 17.417 1.530 -10.889 1.00 93.12 81 GLY A C 1
ATOM 621 O O . GLY A 1 81 ? 17.093 0.798 -9.955 1.00 93.12 81 GLY A O 1
ATOM 622 N N . ASP A 1 82 ? 17.170 2.844 -10.875 1.00 96.06 82 ASP A N 1
ATOM 623 C CA . ASP A 1 82 ? 16.468 3.496 -9.769 1.00 96.06 82 ASP A CA 1
ATOM 624 C C . ASP A 1 82 ? 15.007 3.044 -9.699 1.00 96.06 82 ASP A C 1
ATOM 626 O O . ASP A 1 82 ? 14.303 2.981 -10.713 1.00 96.06 82 ASP A O 1
ATOM 630 N N . ILE A 1 83 ? 14.523 2.818 -8.478 1.00 95.62 83 ILE A N 1
ATOM 631 C CA . ILE A 1 83 ? 13.116 2.528 -8.206 1.00 95.62 83 ILE A CA 1
ATOM 632 C C . ILE A 1 83 ? 12.536 3.679 -7.392 1.00 95.62 83 ILE A C 1
ATOM 634 O O . ILE A 1 83 ? 12.871 3.870 -6.224 1.00 95.62 83 ILE A O 1
ATOM 638 N N . VAL A 1 84 ? 11.625 4.433 -8.003 1.00 95.56 84 VAL A N 1
ATOM 639 C CA . VAL A 1 84 ? 10.840 5.454 -7.305 1.00 95.56 84 VAL A CA 1
ATOM 640 C C . VAL A 1 84 ? 9.529 4.8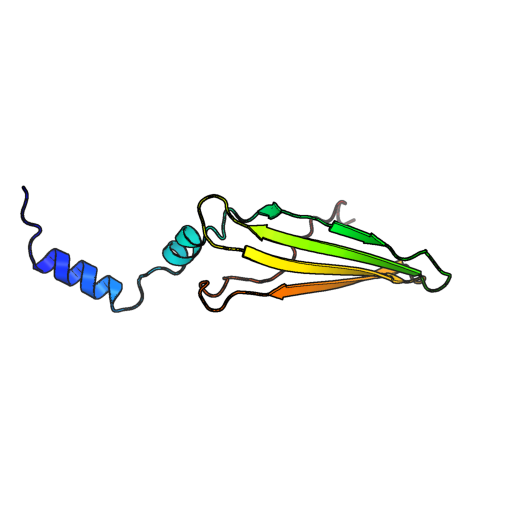27 -6.855 1.00 95.56 84 VAL A C 1
ATOM 642 O O . VAL A 1 84 ? 8.769 4.315 -7.676 1.00 95.56 84 VAL A O 1
ATOM 645 N N . VAL A 1 85 ? 9.262 4.877 -5.551 1.00 96.00 85 VAL A N 1
ATOM 646 C CA . VAL A 1 85 ? 8.031 4.347 -4.961 1.00 96.00 85 VAL A CA 1
ATOM 647 C C . VAL A 1 85 ? 7.162 5.501 -4.484 1.00 96.00 85 VAL A C 1
ATOM 649 O O . VAL A 1 85 ? 7.554 6.262 -3.602 1.00 96.00 85 VAL A O 1
ATOM 652 N N . THR A 1 86 ? 5.959 5.610 -5.038 1.00 95.88 86 THR A N 1
ATOM 653 C CA . THR A 1 86 ? 4.923 6.533 -4.563 1.00 95.88 86 THR A CA 1
ATOM 654 C C . THR A 1 86 ? 3.803 5.719 -3.938 1.00 95.88 86 THR A C 1
ATOM 656 O O . THR A 1 86 ? 3.291 4.803 -4.571 1.00 95.88 86 THR A O 1
ATOM 659 N N . ASN A 1 87 ? 3.422 6.032 -2.702 1.00 95.56 87 ASN A N 1
ATOM 660 C CA . ASN A 1 87 ? 2.301 5.388 -2.022 1.00 95.56 87 ASN A CA 1
ATOM 661 C C . ASN A 1 87 ? 1.306 6.457 -1.564 1.00 95.56 87 ASN A C 1
ATOM 663 O O . ASN A 1 87 ? 1.677 7.372 -0.830 1.00 95.56 87 ASN A O 1
ATOM 667 N N . GLU A 1 88 ? 0.056 6.329 -1.996 1.00 95.38 88 GLU A N 1
ATOM 668 C CA . GLU A 1 88 ? -1.062 7.161 -1.568 1.00 95.38 88 GLU A CA 1
ATOM 669 C C . GLU A 1 88 ? -2.073 6.305 -0.799 1.00 95.38 88 GLU A C 1
ATOM 671 O O . GLU A 1 88 ? -2.556 5.289 -1.301 1.00 95.38 88 GLU A O 1
ATOM 676 N N . CYS A 1 89 ? -2.441 6.753 0.402 1.00 95.00 89 CYS A N 1
ATOM 677 C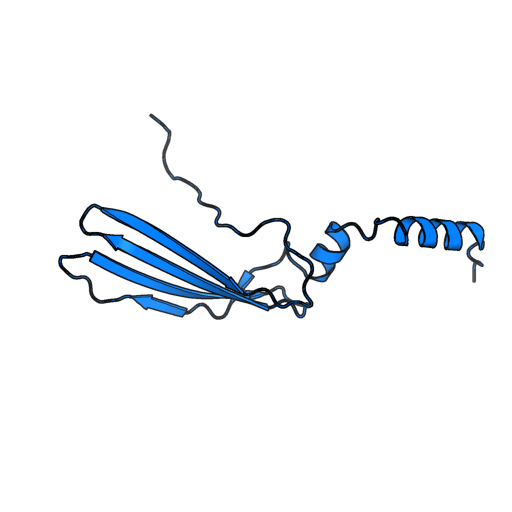 CA . CYS A 1 89 ? -3.478 6.147 1.234 1.00 95.00 89 CYS A CA 1
ATOM 678 C C . CYS A 1 89 ? -4.551 7.192 1.538 1.00 95.00 89 CYS A C 1
ATOM 680 O O . CYS A 1 89 ? -4.235 8.277 2.027 1.00 95.00 89 CYS A O 1
ATOM 682 N N . ARG A 1 90 ? -5.824 6.857 1.320 1.00 94.94 90 ARG A N 1
ATOM 683 C CA . ARG A 1 90 ? -6.947 7.761 1.613 1.00 94.94 90 ARG A CA 1
ATOM 684 C C . ARG A 1 90 ? -7.657 7.329 2.884 1.00 94.94 90 ARG A C 1
ATOM 686 O O . ARG A 1 90 ? -8.332 6.302 2.904 1.00 94.94 90 ARG A O 1
ATOM 693 N N . LEU A 1 91 ? -7.503 8.108 3.949 1.00 92.62 91 LEU A N 1
ATOM 694 C CA . LEU A 1 91 ? -8.192 7.849 5.208 1.00 92.62 91 LEU A CA 1
ATOM 695 C C . LEU A 1 91 ? -9.567 8.510 5.226 1.00 92.62 91 LEU A C 1
ATOM 697 O O . LEU A 1 91 ? -9.720 9.671 4.855 1.00 92.62 91 LEU A O 1
ATOM 701 N N . HIS A 1 92 ? -10.562 7.759 5.691 1.00 91.50 92 HIS A N 1
ATOM 702 C CA . HIS A 1 92 ? -11.886 8.301 5.954 1.00 91.50 92 HIS A CA 1
ATOM 703 C C . HIS A 1 92 ? -11.844 9.191 7.212 1.00 91.50 92 HIS A C 1
ATOM 705 O O . HIS A 1 92 ? -11.216 8.784 8.191 1.00 91.50 92 HIS A O 1
ATOM 711 N N . PRO A 1 93 ? -12.520 10.356 7.231 1.00 90.12 93 PRO A N 1
ATOM 712 C CA . PRO A 1 93 ? -12.496 11.279 8.373 1.00 90.12 93 PRO A CA 1
ATOM 713 C C . PRO A 1 93 ? -13.028 10.669 9.680 1.00 90.12 93 PRO A C 1
ATOM 715 O O . PRO A 1 93 ? -12.595 11.060 10.757 1.00 90.12 93 PRO A O 1
ATOM 718 N N . ASP A 1 94 ? -13.919 9.678 9.591 1.00 89.88 94 ASP A N 1
ATOM 719 C CA . ASP A 1 94 ? -14.476 8.984 10.766 1.00 89.88 94 ASP A CA 1
ATOM 720 C C . ASP A 1 94 ? -13.506 7.990 11.427 1.00 89.88 94 ASP A C 1
ATOM 722 O O . ASP A 1 94 ? -13.821 7.403 12.465 1.00 89.88 94 ASP A O 1
ATOM 726 N N . LEU A 1 95 ? -12.347 7.735 10.816 1.00 91.12 95 LEU A N 1
ATOM 727 C CA . LEU A 1 95 ? -11.340 6.855 11.393 1.00 91.12 95 LEU A CA 1
ATOM 728 C C . LEU A 1 95 ? -10.428 7.635 12.345 1.00 91.12 95 LEU A C 1
ATOM 730 O O . LEU A 1 95 ? -10.093 8.790 12.079 1.00 91.12 95 LEU A O 1
ATOM 734 N N . PRO A 1 96 ? -9.959 7.013 13.441 1.00 92.19 96 PRO A N 1
ATOM 735 C CA . PRO A 1 96 ? -8.973 7.655 14.295 1.00 92.19 96 PRO A CA 1
ATOM 736 C C . PRO A 1 96 ? -7.693 7.949 13.494 1.00 92.19 96 PRO A C 1
ATOM 738 O O . PRO A 1 96 ? -7.289 7.114 12.680 1.00 92.19 96 PRO A O 1
ATOM 741 N N . PRO A 1 97 ? -7.008 9.081 13.721 1.00 91.50 97 PRO A N 1
ATOM 742 C CA . PRO A 1 97 ? -5.731 9.355 13.075 1.00 91.50 97 PRO A CA 1
ATOM 743 C C . PRO A 1 97 ? -4.751 8.195 13.318 1.00 91.50 97 PRO A C 1
ATOM 745 O O . PRO A 1 97 ? -4.673 7.674 14.439 1.00 91.50 97 PRO A O 1
ATOM 748 N N . PRO A 1 98 ? -4.033 7.735 12.282 1.00 90.88 98 PRO A N 1
ATOM 749 C CA . PRO A 1 98 ? -3.116 6.617 12.402 1.00 90.88 98 PRO A CA 1
ATOM 750 C C . PRO A 1 98 ? -1.856 7.052 13.147 1.00 90.88 98 PRO A C 1
ATOM 752 O O . PRO A 1 98 ? -1.404 8.186 13.016 1.00 90.88 98 PRO A O 1
ATOM 755 N N . ALA A 1 99 ? -1.238 6.122 13.873 1.00 88.75 99 ALA A N 1
ATOM 756 C CA . ALA A 1 99 ? 0.060 6.364 14.505 1.00 88.75 99 ALA A CA 1
ATOM 757 C C . ALA A 1 99 ? 1.173 6.638 13.474 1.00 88.75 99 ALA A C 1
ATOM 759 O O . ALA A 1 99 ? 2.136 7.341 13.763 1.00 88.75 99 ALA A O 1
ATOM 760 N N . ARG A 1 100 ? 1.055 6.047 12.278 1.00 89.69 100 ARG A N 1
ATOM 761 C CA . ARG A 1 100 ? 1.987 6.203 11.157 1.00 89.69 100 ARG A CA 1
ATOM 762 C C . ARG A 1 100 ? 1.312 5.858 9.832 1.00 89.69 100 ARG A C 1
ATOM 764 O O . ARG A 1 100 ? 0.420 5.012 9.796 1.00 89.69 100 ARG A O 1
ATOM 771 N N . ILE A 1 101 ? 1.809 6.445 8.748 1.00 88.81 101 ILE A N 1
ATOM 772 C CA . IL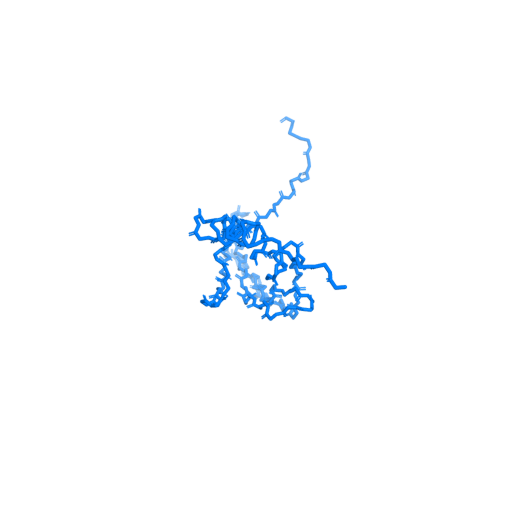E A 1 101 ? 1.535 6.026 7.370 1.00 88.81 101 ILE A CA 1
ATOM 773 C C . ILE A 1 101 ? 2.895 5.808 6.716 1.00 88.81 101 ILE A C 1
ATOM 775 O O . ILE A 1 101 ? 3.719 6.717 6.694 1.00 88.81 101 ILE A O 1
ATOM 779 N N . GLY A 1 102 ? 3.161 4.598 6.236 1.00 88.88 102 GLY A N 1
ATOM 780 C CA . GLY A 1 102 ? 4.454 4.279 5.647 1.00 88.88 102 GLY A CA 1
ATOM 781 C C . GLY A 1 102 ? 4.543 2.844 5.156 1.00 88.88 102 GLY A C 1
ATOM 782 O O . GLY A 1 102 ? 3.618 2.051 5.327 1.00 88.88 102 GLY A O 1
ATOM 783 N N . CYS A 1 103 ? 5.683 2.527 4.552 1.00 87.31 103 CYS A N 1
ATOM 784 C CA . CYS A 1 103 ? 6.018 1.183 4.102 1.00 87.31 103 CYS A CA 1
ATOM 785 C C . CYS A 1 103 ? 7.094 0.594 5.018 1.00 87.31 103 CYS A C 1
ATOM 787 O O . CYS A 1 103 ? 7.967 1.312 5.500 1.00 87.31 103 CYS A O 1
ATOM 789 N N . SER A 1 104 ? 7.035 -0.716 5.245 1.00 87.75 104 SER A N 1
ATOM 790 C CA . SER A 1 104 ? 8.119 -1.465 5.878 1.00 87.75 104 SER A CA 1
ATOM 791 C C . SER A 1 104 ? 8.770 -2.333 4.812 1.00 87.75 104 SER A C 1
ATOM 793 O O . SER A 1 104 ? 8.072 -3.000 4.050 1.00 87.75 104 SER A O 1
ATOM 795 N N . LEU A 1 105 ? 10.095 -2.280 4.742 1.00 87.50 105 LEU A N 1
ATOM 796 C CA . LEU A 1 105 ? 10.901 -3.078 3.833 1.00 87.50 105 LEU A CA 1
ATOM 797 C C . LEU A 1 105 ? 11.860 -3.922 4.666 1.00 87.50 105 LEU A C 1
ATOM 799 O O . LEU A 1 105 ? 12.517 -3.408 5.571 1.00 87.50 105 LEU A O 1
ATOM 803 N N . THR A 1 106 ? 11.961 -5.201 4.332 1.00 89.19 106 THR A N 1
ATOM 804 C CA . THR A 1 106 ? 13.031 -6.067 4.824 1.00 89.19 106 THR A CA 1
ATOM 805 C C . THR A 1 106 ? 14.093 -6.152 3.737 1.00 89.19 106 THR A C 1
ATOM 807 O O . THR A 1 106 ? 13.801 -6.585 2.625 1.00 89.19 106 THR A O 1
ATOM 810 N N . VAL A 1 107 ? 15.313 -5.713 4.045 1.00 86.00 107 VAL A N 1
ATOM 811 C CA . VAL A 1 107 ? 16.449 -5.796 3.120 1.00 86.00 107 VAL A CA 1
ATOM 812 C C . VAL A 1 107 ? 17.097 -7.170 3.277 1.00 86.00 107 VAL A C 1
ATOM 814 O O . VAL A 1 107 ? 17.487 -7.547 4.380 1.00 86.00 107 VAL A O 1
ATOM 817 N N . GLY A 1 108 ? 17.171 -7.935 2.188 1.00 85.62 108 GLY A N 1
ATOM 818 C CA . GLY A 1 108 ? 17.872 -9.217 2.157 1.00 85.62 108 GLY A CA 1
ATOM 819 C C . GLY A 1 108 ? 19.355 -9.018 1.847 1.00 85.62 108 GLY A C 1
ATOM 820 O O . GLY A 1 108 ? 19.681 -8.464 0.802 1.00 85.62 108 GLY A O 1
ATOM 821 N N . GLY A 1 109 ? 20.236 -9.475 2.741 1.00 76.56 109 GLY A N 1
ATOM 822 C CA . GLY A 1 109 ? 21.695 -9.405 2.590 1.00 76.56 109 GLY A CA 1
ATOM 823 C C . GLY A 1 109 ? 22.391 -8.983 3.887 1.00 76.56 109 GLY A C 1
ATOM 824 O O . GLY A 1 109 ? 21.864 -8.166 4.638 1.00 76.56 109 GLY A O 1
ATOM 825 N N . GLY A 1 110 ? 23.561 -9.561 4.175 1.00 59.03 110 GLY A N 1
ATOM 826 C CA . GLY A 1 110 ? 24.446 -9.046 5.220 1.00 59.03 110 GLY A CA 1
ATOM 827 C C . GLY A 1 110 ? 25.102 -7.766 4.716 1.00 59.03 110 GLY A C 1
ATOM 828 O O . GLY A 1 110 ? 25.628 -7.756 3.606 1.00 59.03 110 GLY A O 1
ATOM 829 N N . PHE A 1 111 ? 25.042 -6.692 5.500 1.00 60.94 111 PHE A N 1
ATOM 830 C CA . PHE A 1 111 ? 25.867 -5.513 5.254 1.00 60.94 111 PHE A CA 1
ATOM 831 C C . PHE A 1 111 ? 27.335 -5.960 5.352 1.00 60.94 111 PHE A C 1
ATOM 833 O O . PHE A 1 111 ? 27.794 -6.287 6.447 1.00 60.94 111 PHE A O 1
ATOM 840 N N . GLY A 1 112 ? 28.004 -6.096 4.206 1.00 51.03 112 GLY A N 1
ATOM 841 C CA . GLY A 1 112 ? 29.430 -6.409 4.090 1.00 51.03 112 GLY A CA 1
ATOM 842 C C . GLY A 1 112 ? 30.263 -5.152 3.930 1.00 51.03 112 GLY A C 1
ATOM 843 O O . GLY A 1 112 ? 29.719 -4.167 3.380 1.00 51.03 112 GLY A O 1
#

Solvent-accessible surface area (backbone atoms only — not comparable to full-atom values): 6904 Å² total; per-residue (Å²): 136,84,80,76,56,68,68,60,56,48,49,55,47,49,46,50,72,74,64,59,65,42,66,63,59,55,37,58,66,46,24,65,92,55,54,39,84,36,82,72,44,79,50,68,53,76,75,53,89,71,24,36,41,39,40,39,38,32,29,38,32,15,88,97,40,91,42,62,32,49,33,39,38,38,40,41,37,37,65,88,70,50,72,49,76,49,76,50,74,51,77,55,86,92,52,74,85,69,98,72,86,86,85,87,82,85,81,88,74,80,92,123